Protein AF-A0A949M4R2-F1 (afdb_monomer_lite)

Secondary structure (DSSP, 8-state):
-------SSHHHHHHHHHHHHHHHHHHIIIIIHHHHHTT-TTHHHHHHHHHHHHHHHHHHHHHHHHHHHHHTT-HHHHHHHHHHHHHHHHHHHHHHHHHHHHHHHHTTPPPP--HHHHHHIIIIIHHHHHHHHHHHHHHHHH--S---

Foldseek 3Di:
DPPDDDDPDLVVVLQVLLQVLLVLVVCCVVCLVVVCVVVDLCNVVSVVSVCVLVLLVLQCVLVVVQVVVVVVVNNPPSVVSNVVSLVVLLVSLVVVLVSVVVVCVVVVHDDDDDVVVSSCCSPPVSVSSSVSSNSSVVCNVPCPDDDD

Radius of gyration: 17.47 Å; chains: 1; bounding box: 39×42×48 Å

Sequence (148 aa):
LAFTTTPTRLRAFYRQRSRWARGMVQGLNRHGAGMLARGKAFAYSVLVDYVLPWIDFALIVVMVPGVILAFTGRFYVIGWLTFAVLLLNFVILRFMAWKQDAVWDNAGLPRYRDPVGLFIYAVSFQALVAPASLIGYWQAITRRRDRW

pLDDT: mean 80.07, std 9.7, range [40.38, 89.25]

Structure (mmCIF, N/CA/C/O backbone):
data_AF-A0A949M4R2-F1
#
_entry.id   AF-A0A949M4R2-F1
#
loop_
_atom_site.group_PDB
_atom_site.id
_atom_site.type_symbol
_atom_site.label_atom_id
_atom_site.label_alt_id
_atom_site.label_comp_id
_atom_site.label_asym_id
_atom_site.label_entity_id
_atom_site.label_seq_id
_atom_site.pdbx_PDB_ins_code
_atom_site.Cartn_x
_atom_site.Cartn_y
_atom_site.Cartn_z
_atom_site.occupancy
_atom_site.B_iso_or_equiv
_atom_site.auth_seq_id
_atom_site.auth_comp_id
_atom_site.auth_asym_id
_atom_site.auth_atom_id
_atom_site.pdbx_PDB_model_num
ATOM 1 N N . LEU A 1 1 ? -6.932 -22.850 -21.690 1.00 40.38 1 LEU A N 1
ATOM 2 C CA . LEU A 1 1 ? -7.824 -22.003 -20.864 1.00 40.38 1 LEU A CA 1
ATOM 3 C C . LEU A 1 1 ? -7.498 -22.251 -19.396 1.00 40.38 1 LEU A C 1
ATOM 5 O O . LEU A 1 1 ? -7.804 -23.323 -18.893 1.00 40.38 1 LEU A O 1
ATOM 9 N N . ALA A 1 2 ? -6.811 -21.323 -18.728 1.00 48.81 2 ALA A N 1
ATOM 10 C CA . ALA A 1 2 ? -6.612 -21.412 -17.283 1.00 48.81 2 ALA A CA 1
ATOM 11 C C . ALA A 1 2 ? -7.881 -20.884 -16.596 1.00 48.81 2 ALA A C 1
ATOM 13 O O . ALA A 1 2 ? -8.025 -19.680 -16.399 1.00 48.81 2 ALA A O 1
ATOM 14 N N . PHE A 1 3 ? -8.832 -21.771 -16.296 1.00 54.47 3 PHE A N 1
ATOM 15 C CA . PHE A 1 3 ? -9.997 -21.421 -15.485 1.00 54.47 3 PHE A CA 1
ATOM 16 C C . PHE A 1 3 ? -9.524 -21.168 -14.052 1.00 54.47 3 PHE A C 1
ATOM 18 O O . PHE A 1 3 ? -9.178 -22.098 -13.326 1.00 54.47 3 PHE A O 1
ATOM 25 N N . THR A 1 4 ? -9.442 -19.900 -13.653 1.00 63.19 4 THR A N 1
ATOM 26 C CA . THR A 1 4 ? -9.065 -19.532 -12.290 1.00 63.19 4 THR A CA 1
ATOM 27 C C . THR A 1 4 ? -10.315 -19.484 -11.421 1.00 63.19 4 THR A C 1
ATOM 29 O O . THR A 1 4 ? -11.222 -18.682 -11.624 1.00 63.19 4 THR A O 1
ATOM 32 N N . THR A 1 5 ? -10.385 -20.371 -10.430 1.00 70.75 5 THR A N 1
ATOM 33 C CA . THR A 1 5 ? -11.444 -20.337 -9.419 1.00 70.75 5 THR A CA 1
ATOM 34 C C . THR A 1 5 ? -11.214 -19.137 -8.508 1.00 70.75 5 THR A C 1
ATOM 36 O O . THR A 1 5 ? -10.246 -19.113 -7.740 1.00 70.75 5 THR A O 1
ATOM 39 N N . THR A 1 6 ? -12.078 -18.129 -8.581 1.00 72.62 6 THR A N 1
ATOM 40 C CA . THR A 1 6 ? -12.046 -17.008 -7.641 1.00 72.62 6 THR A CA 1
ATOM 41 C C . THR A 1 6 ? -12.650 -17.434 -6.300 1.00 72.62 6 THR A C 1
ATOM 43 O O . THR A 1 6 ? -13.606 -18.214 -6.251 1.00 72.62 6 THR A O 1
ATOM 46 N N . PRO A 1 7 ? -12.085 -16.982 -5.168 1.00 76.69 7 PRO A N 1
ATOM 47 C CA . PRO A 1 7 ? -12.626 -17.319 -3.861 1.00 76.69 7 PRO A CA 1
ATOM 48 C C . PRO A 1 7 ? -14.024 -16.713 -3.693 1.00 76.69 7 PRO A C 1
ATOM 50 O O . PRO A 1 7 ? -14.180 -15.499 -3.647 1.00 76.69 7 PRO A O 1
ATOM 53 N N . THR A 1 8 ? -15.034 -17.563 -3.509 1.00 80.44 8 THR A N 1
ATOM 54 C CA . THR A 1 8 ? -16.425 -17.144 -3.247 1.00 80.44 8 THR A CA 1
ATOM 55 C C . THR A 1 8 ? -16.654 -16.675 -1.807 1.00 80.44 8 THR A C 1
ATOM 57 O O . THR A 1 8 ? -17.694 -16.113 -1.484 1.00 80.44 8 THR A O 1
ATOM 60 N N . ARG A 1 9 ? -15.681 -16.905 -0.914 1.00 86.81 9 ARG A N 1
ATOM 61 C CA . ARG A 1 9 ? -15.749 -16.555 0.512 1.00 86.81 9 ARG A CA 1
ATOM 62 C C . ARG A 1 9 ? -14.682 -15.528 0.874 1.00 86.81 9 ARG A C 1
ATOM 64 O O . ARG A 1 9 ? -13.500 -15.753 0.607 1.00 86.81 9 ARG A O 1
ATOM 71 N N . LEU A 1 10 ? -15.068 -14.496 1.627 1.00 82.44 10 LEU A N 1
ATOM 72 C CA . LEU A 1 10 ? -14.154 -13.465 2.142 1.00 82.44 10 LEU A CA 1
ATOM 73 C C . LEU A 1 10 ? -12.954 -14.067 2.885 1.00 82.44 10 LEU A C 1
ATOM 75 O O . LEU A 1 10 ? -11.809 -13.727 2.611 1.00 82.44 10 LEU A O 1
ATOM 79 N N . ARG A 1 11 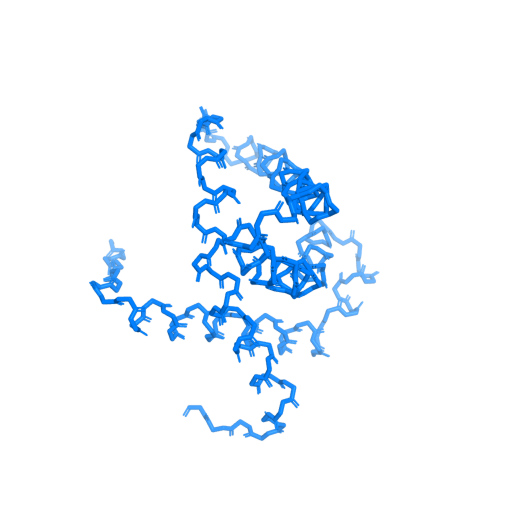? -13.170 -15.067 3.747 1.00 84.25 11 ARG A N 1
ATOM 80 C CA . ARG A 1 11 ? -12.066 -15.743 4.453 1.00 84.25 11 ARG A CA 1
ATOM 81 C C . ARG A 1 11 ? -11.050 -16.391 3.502 1.00 84.25 11 ARG A C 1
ATOM 83 O O . ARG A 1 11 ? -9.859 -16.428 3.804 1.00 84.25 11 ARG A O 1
ATOM 90 N N . ALA A 1 12 ? -11.502 -16.933 2.371 1.00 84.94 12 ALA A N 1
ATOM 91 C CA . ALA A 1 12 ? -10.609 -17.511 1.371 1.00 84.94 12 ALA A CA 1
ATOM 92 C C . ALA A 1 12 ? -9.816 -16.418 0.639 1.00 84.94 12 ALA A C 1
ATOM 94 O O . ALA A 1 12 ? -8.602 -16.565 0.498 1.00 84.94 12 ALA A O 1
ATOM 95 N N . PHE A 1 13 ? -10.465 -15.302 0.298 1.00 86.44 13 PHE A N 1
ATOM 96 C CA . PHE A 1 13 ? -9.814 -14.116 -0.262 1.00 86.44 13 PHE A CA 1
ATOM 97 C C . PHE A 1 13 ? -8.716 -13.561 0.661 1.00 86.44 13 PHE A C 1
ATOM 99 O O . PHE A 1 13 ? -7.575 -13.396 0.228 1.00 86.44 13 PHE A O 1
ATOM 106 N N . TYR A 1 14 ? -9.012 -13.374 1.952 1.00 86.44 14 TYR A N 1
ATOM 107 C CA . TYR A 1 14 ? -8.037 -12.880 2.936 1.00 86.44 14 TYR A CA 1
ATOM 108 C C . TYR A 1 14 ? -6.821 -13.804 3.053 1.00 86.44 14 TYR A C 1
ATOM 110 O O . TYR A 1 14 ? -5.684 -13.338 3.073 1.00 86.44 14 TYR A O 1
ATOM 118 N N . ARG A 1 15 ? -7.032 -15.128 3.075 1.00 85.81 15 ARG A N 1
ATOM 119 C CA . ARG A 1 15 ? -5.923 -16.098 3.099 1.00 85.81 15 ARG A CA 1
ATOM 120 C C . ARG A 1 15 ? -5.072 -16.027 1.838 1.00 85.81 15 ARG A C 1
ATOM 122 O O . ARG A 1 15 ? -3.852 -16.102 1.940 1.00 85.81 15 ARG A O 1
ATOM 129 N N . GLN A 1 16 ? -5.695 -15.900 0.670 1.00 86.38 16 GLN A N 1
ATOM 130 C CA . GLN A 1 16 ? -4.974 -15.785 -0.595 1.00 86.38 16 GLN A CA 1
ATOM 131 C C . GLN A 1 16 ? -4.109 -14.520 -0.620 1.00 86.38 16 GLN A C 1
ATOM 133 O O . GLN A 1 16 ? -2.907 -14.609 -0.861 1.00 86.38 16 GLN A O 1
ATOM 138 N N . ARG A 1 17 ? -4.693 -13.363 -0.296 1.00 88.56 17 ARG A N 1
ATOM 139 C CA . ARG A 1 17 ? -3.982 -12.077 -0.284 1.00 88.56 17 ARG A CA 1
ATOM 140 C C . ARG A 1 17 ? -2.873 -12.027 0.763 1.00 88.56 17 ARG A C 1
ATOM 142 O O . ARG A 1 17 ? -1.770 -11.597 0.452 1.00 88.56 17 ARG A O 1
ATOM 149 N N . SER A 1 18 ? -3.115 -12.581 1.948 1.00 86.88 18 SER A N 1
ATOM 150 C CA . SER A 1 18 ? -2.092 -12.715 2.989 1.00 86.88 18 SER A CA 1
ATOM 151 C C . SER A 1 18 ? -0.899 -13.572 2.537 1.00 86.88 18 SER A C 1
ATOM 153 O O . SER A 1 18 ? 0.248 -13.218 2.809 1.00 86.88 18 SER A O 1
ATOM 155 N N . ARG A 1 19 ? -1.128 -14.667 1.792 1.00 87.25 19 ARG A N 1
ATOM 156 C CA . ARG A 1 19 ? -0.034 -15.474 1.214 1.00 87.25 19 ARG A CA 1
ATOM 157 C C . ARG A 1 19 ? 0.763 -14.695 0.171 1.00 87.25 19 ARG A C 1
ATOM 159 O O . ARG A 1 19 ? 1.984 -14.806 0.160 1.00 87.25 19 ARG A O 1
ATOM 166 N N . TRP A 1 20 ? 0.093 -13.913 -0.675 1.00 87.75 20 TRP A N 1
ATOM 167 C CA . TRP A 1 20 ? 0.757 -13.087 -1.690 1.00 87.75 20 TRP A CA 1
ATOM 168 C C . TRP A 1 20 ? 1.633 -12.012 -1.044 1.00 87.75 20 TRP A C 1
ATOM 170 O O . TRP A 1 20 ? 2.812 -11.917 -1.369 1.00 87.75 20 TRP A O 1
ATOM 180 N N . ALA A 1 21 ? 1.093 -11.291 -0.060 1.00 87.06 21 ALA A N 1
ATOM 181 C CA . ALA A 1 21 ? 1.831 -10.301 0.720 1.00 87.06 21 ALA A CA 1
ATOM 182 C C . ALA A 1 21 ? 3.053 -10.914 1.425 1.00 87.06 21 ALA A C 1
ATOM 184 O O . ALA A 1 21 ? 4.145 -10.346 1.411 1.00 87.06 21 ALA A O 1
ATOM 185 N N . ARG A 1 22 ? 2.902 -12.121 1.986 1.00 85.81 22 ARG A N 1
ATOM 186 C CA . ARG A 1 22 ? 4.020 -12.854 2.590 1.00 85.81 22 ARG A CA 1
ATOM 187 C C . ARG A 1 22 ? 5.093 -13.217 1.558 1.00 85.81 22 ARG A C 1
ATOM 189 O O . ARG A 1 22 ? 6.273 -13.004 1.818 1.00 85.81 22 ARG A O 1
ATOM 196 N N . GLY A 1 23 ? 4.688 -13.751 0.404 1.00 86.25 23 GLY A N 1
ATOM 197 C CA . GLY A 1 23 ? 5.598 -14.122 -0.683 1.00 86.25 23 GLY A CA 1
ATOM 198 C C . GLY A 1 23 ? 6.370 -12.924 -1.236 1.00 86.25 23 GLY A C 1
ATOM 199 O O . GLY A 1 23 ? 7.577 -13.024 -1.439 1.00 86.25 23 GLY A O 1
ATOM 200 N N . MET A 1 24 ? 5.701 -11.777 -1.379 1.00 89.25 24 MET A N 1
ATOM 201 C CA . MET A 1 24 ? 6.320 -10.506 -1.760 1.00 89.25 24 MET A CA 1
ATOM 202 C C . MET A 1 24 ? 7.425 -10.112 -0.772 1.00 89.25 24 MET A C 1
ATOM 204 O O . MET A 1 24 ? 8.571 -9.946 -1.179 1.00 89.25 24 MET A O 1
ATOM 208 N N . VAL A 1 25 ? 7.132 -10.063 0.534 1.00 86.06 25 VAL A N 1
ATOM 209 C CA . VAL A 1 25 ? 8.130 -9.703 1.562 1.00 86.06 25 VAL A CA 1
ATOM 210 C C . VAL A 1 25 ? 9.297 -10.692 1.607 1.00 86.06 25 VAL A C 1
ATOM 212 O O . VAL A 1 25 ? 10.450 -10.275 1.705 1.00 86.06 25 VAL A O 1
ATOM 215 N N . GLN A 1 26 ? 9.038 -11.999 1.497 1.00 85.38 26 GLN A N 1
ATOM 216 C CA . GLN A 1 26 ? 10.106 -13.003 1.434 1.00 85.38 26 GLN A CA 1
ATOM 217 C C . GLN A 1 26 ? 10.981 -12.832 0.180 1.00 85.38 26 GLN A C 1
ATOM 219 O O . GLN A 1 26 ? 12.207 -12.946 0.265 1.00 85.38 26 GLN A O 1
ATOM 224 N N . GLY A 1 27 ? 10.368 -12.533 -0.968 1.00 84.75 27 GLY A N 1
ATOM 225 C CA . GLY A 1 27 ? 11.061 -12.243 -2.223 1.00 84.75 27 GLY A CA 1
ATOM 226 C C . GLY A 1 27 ? 11.947 -11.003 -2.121 1.00 84.75 27 GLY A C 1
ATOM 227 O O . GLY A 1 27 ? 13.132 -11.074 -2.454 1.00 84.75 27 GLY A O 1
ATOM 228 N N . LEU A 1 28 ? 11.408 -9.908 -1.575 1.00 85.44 28 LEU A N 1
ATOM 229 C CA . LEU A 1 28 ? 12.145 -8.668 -1.321 1.00 85.44 28 LEU A CA 1
ATOM 230 C C . LEU A 1 28 ? 13.311 -8.879 -0.353 1.00 85.44 28 LEU A C 1
ATOM 232 O O . LEU A 1 28 ? 14.411 -8.399 -0.609 1.00 85.44 28 LEU A O 1
ATOM 236 N N . ASN A 1 29 ? 13.110 -9.635 0.726 1.00 82.88 29 ASN A N 1
ATOM 237 C CA . ASN A 1 29 ? 14.168 -9.882 1.703 1.00 82.88 29 ASN A CA 1
ATOM 238 C C . ASN A 1 29 ? 15.320 -10.720 1.116 1.00 82.88 29 ASN A C 1
ATOM 240 O O . ASN A 1 29 ? 16.479 -10.503 1.452 1.00 82.88 29 ASN A O 1
ATOM 244 N N . ARG A 1 30 ? 15.018 -11.670 0.218 1.00 82.44 30 ARG A N 1
ATOM 245 C CA . ARG A 1 30 ? 16.042 -12.524 -0.411 1.00 82.44 30 ARG A CA 1
ATOM 246 C C . ARG A 1 30 ? 16.729 -11.869 -1.617 1.00 82.44 30 ARG A C 1
ATOM 248 O O . ARG A 1 30 ? 17.915 -12.096 -1.819 1.00 82.44 30 ARG A O 1
ATOM 255 N N . HIS A 1 31 ? 16.002 -11.099 -2.432 1.00 80.44 31 HIS A N 1
ATOM 256 C CA . HIS A 1 31 ? 16.490 -10.634 -3.742 1.00 80.44 31 HIS A CA 1
ATOM 257 C C . HIS A 1 31 ? 16.275 -9.137 -4.013 1.00 80.44 31 HIS A C 1
ATOM 259 O O . HIS A 1 31 ? 16.802 -8.626 -5.003 1.00 80.44 31 HIS A O 1
ATOM 265 N N . GLY A 1 32 ? 15.529 -8.418 -3.172 1.00 75.25 32 GLY A N 1
ATOM 266 C CA . GLY A 1 32 ? 15.070 -7.054 -3.456 1.00 75.25 32 GLY A CA 1
ATOM 267 C C . GLY A 1 32 ? 16.206 -6.046 -3.638 1.00 75.25 32 GLY A C 1
ATOM 268 O O . GLY A 1 32 ? 16.226 -5.331 -4.639 1.00 75.25 32 GLY A O 1
ATOM 269 N N . ALA A 1 33 ? 17.214 -6.059 -2.758 1.00 72.56 33 ALA A N 1
ATOM 270 C CA . ALA A 1 33 ? 18.378 -5.172 -2.875 1.00 72.56 33 ALA A CA 1
ATOM 271 C C . ALA A 1 33 ? 19.178 -5.419 -4.171 1.00 72.56 33 ALA A C 1
ATOM 273 O O . ALA A 1 33 ? 19.567 -4.479 -4.862 1.00 72.56 33 ALA A O 1
ATOM 274 N N . GLY A 1 34 ? 19.357 -6.689 -4.553 1.00 72.12 34 GLY A N 1
ATOM 275 C CA . GLY A 1 34 ? 20.048 -7.061 -5.790 1.00 72.12 34 GLY A CA 1
ATOM 276 C C . GLY A 1 34 ? 19.251 -6.739 -7.059 1.00 72.12 34 GLY A C 1
ATOM 277 O O . GLY A 1 34 ? 19.842 -6.460 -8.101 1.00 72.12 34 GLY A O 1
ATOM 278 N N . MET A 1 35 ? 17.917 -6.754 -6.996 1.00 74.69 35 MET A N 1
ATOM 279 C CA . MET A 1 35 ? 17.062 -6.362 -8.121 1.00 74.69 35 MET A CA 1
ATOM 280 C C . MET A 1 35 ? 17.035 -4.843 -8.325 1.00 74.69 35 MET A C 1
ATOM 282 O O . MET A 1 35 ? 17.100 -4.401 -9.472 1.00 74.69 35 MET A O 1
ATOM 286 N N . LEU A 1 36 ? 17.011 -4.058 -7.241 1.00 71.31 36 LEU A N 1
ATOM 287 C CA . LEU A 1 36 ? 17.114 -2.594 -7.299 1.00 71.31 36 LEU A CA 1
ATOM 288 C C . LEU A 1 36 ? 18.475 -2.145 -7.844 1.00 71.31 36 LEU A C 1
ATOM 290 O O . LEU A 1 36 ? 18.526 -1.331 -8.763 1.00 71.31 36 LEU A O 1
ATOM 294 N N . ALA A 1 37 ? 19.568 -2.734 -7.350 1.00 70.81 37 ALA A N 1
ATOM 295 C CA . ALA A 1 37 ? 20.927 -2.383 -7.768 1.00 70.81 37 ALA A CA 1
ATOM 296 C C . ALA A 1 37 ? 21.207 -2.661 -9.258 1.00 70.81 37 ALA A C 1
ATOM 298 O O . ALA A 1 37 ? 22.062 -2.020 -9.859 1.00 70.81 37 ALA A O 1
ATOM 299 N N . ARG A 1 38 ? 20.479 -3.599 -9.879 1.00 69.31 38 ARG A N 1
ATOM 300 C CA . ARG A 1 38 ? 20.632 -3.931 -11.307 1.00 69.31 38 ARG A CA 1
ATOM 301 C C . ARG A 1 38 ? 19.952 -2.935 -12.253 1.00 69.31 38 ARG A C 1
ATOM 303 O O . ARG A 1 38 ? 20.114 -3.091 -13.459 1.00 69.31 38 ARG A O 1
ATOM 310 N N . GLY A 1 39 ? 19.174 -1.970 -11.748 1.00 60.56 39 GLY A N 1
ATOM 311 C CA . GLY A 1 39 ? 18.641 -0.848 -12.538 1.00 60.56 39 GLY A CA 1
ATOM 312 C C . GLY A 1 39 ? 17.770 -1.227 -13.746 1.00 60.56 39 GLY A C 1
ATOM 313 O O . GLY A 1 39 ? 17.603 -0.426 -14.660 1.00 60.56 39 GLY A O 1
ATOM 314 N N . LYS A 1 40 ? 17.233 -2.453 -13.798 1.00 68.56 40 LYS A N 1
ATOM 315 C CA . LYS A 1 40 ? 16.439 -2.937 -14.940 1.00 68.56 40 LYS A CA 1
ATOM 316 C C . LYS A 1 40 ? 15.043 -2.312 -14.955 1.00 68.56 40 LYS A C 1
ATOM 318 O O . LYS A 1 40 ? 14.567 -1.809 -13.942 1.00 68.56 40 LYS A O 1
ATOM 323 N N . ALA A 1 41 ? 14.336 -2.458 -16.077 1.00 61.75 41 ALA A N 1
ATOM 324 C CA . ALA A 1 41 ? 12.955 -2.000 -16.255 1.00 61.75 41 ALA A CA 1
ATOM 325 C C . ALA A 1 41 ? 11.978 -2.453 -15.148 1.00 61.75 41 ALA A C 1
ATOM 327 O O . ALA A 1 41 ? 10.963 -1.806 -14.966 1.00 61.75 41 ALA A O 1
ATOM 328 N N . PHE A 1 42 ? 12.281 -3.501 -14.372 1.00 68.75 42 PHE A N 1
ATOM 329 C CA . PHE A 1 42 ? 11.466 -3.979 -13.243 1.00 68.75 42 PHE A CA 1
ATOM 330 C C . PHE A 1 42 ? 11.765 -3.303 -11.892 1.00 68.75 42 PHE A C 1
ATOM 332 O O . PHE A 1 42 ? 11.085 -3.579 -10.905 1.00 68.75 42 PHE A O 1
ATOM 339 N N . ALA A 1 43 ? 12.761 -2.415 -11.814 1.00 78.00 43 ALA A N 1
ATOM 340 C CA . ALA A 1 43 ? 13.158 -1.765 -10.564 1.00 78.00 43 ALA A CA 1
ATOM 341 C C . ALA A 1 43 ? 12.027 -0.923 -9.947 1.00 78.00 43 ALA A C 1
ATOM 343 O O . ALA A 1 43 ? 11.917 -0.858 -8.725 1.00 78.00 43 ALA A O 1
ATOM 344 N N . TYR A 1 44 ? 11.143 -0.338 -10.768 1.00 81.69 44 TYR A N 1
ATOM 345 C CA . TYR A 1 44 ? 9.981 0.401 -10.261 1.00 81.69 44 TYR A CA 1
ATOM 346 C C . TYR A 1 44 ? 8.982 -0.514 -9.536 1.00 81.69 44 TYR A C 1
ATOM 348 O O . TYR A 1 44 ? 8.402 -0.096 -8.540 1.00 81.69 44 TYR A O 1
ATOM 356 N N . SER A 1 45 ? 8.790 -1.752 -10.006 1.00 80.75 45 SER A N 1
ATOM 357 C CA . SER A 1 45 ? 7.894 -2.720 -9.364 1.00 80.75 45 SER A CA 1
ATOM 358 C C . SER A 1 45 ? 8.438 -3.111 -7.997 1.00 80.75 45 SER A C 1
ATOM 360 O O . SER A 1 45 ? 7.713 -3.054 -7.014 1.00 80.75 45 SER A O 1
ATOM 362 N N . VAL A 1 46 ? 9.745 -3.377 -7.920 1.00 83.94 46 VAL A N 1
ATOM 363 C CA . VAL A 1 46 ? 10.425 -3.683 -6.655 1.00 83.94 46 VAL A CA 1
ATOM 364 C C . VAL A 1 46 ? 10.354 -2.498 -5.689 1.00 83.94 46 VAL A C 1
ATOM 366 O O . VAL A 1 46 ? 10.094 -2.690 -4.506 1.00 83.94 46 VAL A O 1
ATOM 369 N N . LEU A 1 47 ? 10.545 -1.268 -6.179 1.00 84.12 47 LEU A N 1
ATOM 370 C CA . LEU A 1 47 ? 10.416 -0.064 -5.355 1.00 84.12 47 LEU A CA 1
ATOM 371 C C . LEU A 1 47 ? 9.000 0.081 -4.788 1.00 84.12 47 LEU A C 1
ATOM 373 O O . LEU A 1 47 ? 8.846 0.351 -3.599 1.00 84.12 47 LEU A O 1
ATOM 377 N N . VAL A 1 48 ? 7.970 -0.123 -5.610 1.00 86.06 48 VAL A N 1
ATOM 378 C CA . VAL A 1 48 ? 6.586 -0.074 -5.128 1.00 86.06 48 VAL A CA 1
ATOM 379 C C . VAL A 1 48 ? 6.313 -1.196 -4.132 1.00 86.06 48 VAL A C 1
ATOM 381 O O . VAL A 1 48 ? 5.723 -0.921 -3.092 1.00 86.06 48 VAL A O 1
ATOM 384 N N . ASP A 1 49 ? 6.827 -2.405 -4.352 1.00 88.12 49 ASP A N 1
ATOM 385 C CA . ASP A 1 49 ? 6.697 -3.511 -3.398 1.00 88.12 49 ASP A CA 1
ATOM 386 C C . ASP A 1 49 ? 7.358 -3.200 -2.038 1.00 88.12 49 ASP A C 1
ATOM 388 O O . ASP A 1 49 ? 6.868 -3.648 -1.002 1.00 88.12 49 ASP A O 1
ATOM 3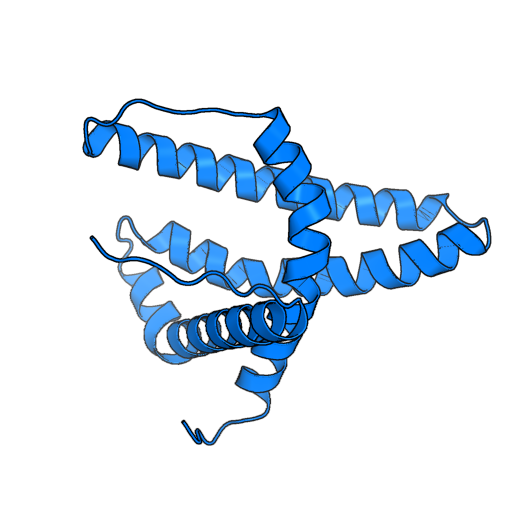92 N N . TYR A 1 50 ? 8.423 -2.389 -1.998 1.00 86.12 50 TYR A N 1
ATOM 393 C CA . TYR A 1 50 ? 8.992 -1.882 -0.739 1.00 86.12 50 TYR A CA 1
ATOM 394 C C . TYR A 1 50 ? 8.124 -0.818 -0.061 1.00 86.12 50 TYR A C 1
ATOM 396 O O . TYR A 1 50 ? 8.115 -0.728 1.167 1.00 86.12 50 TYR A O 1
ATOM 404 N N . VAL A 1 51 ? 7.414 -0.001 -0.839 1.00 86.69 51 VAL A N 1
ATOM 405 C CA . VAL A 1 51 ? 6.579 1.100 -0.337 1.00 86.69 51 VAL A CA 1
ATOM 406 C C . VAL A 1 51 ? 5.200 0.605 0.123 1.00 86.69 51 VAL A C 1
ATOM 408 O O . VAL A 1 51 ? 4.653 1.131 1.094 1.00 86.69 51 VAL A O 1
ATOM 411 N N . LEU A 1 52 ? 4.655 -0.436 -0.514 1.00 86.88 52 LEU A N 1
ATOM 412 C CA . LEU A 1 52 ? 3.325 -0.987 -0.228 1.00 86.88 52 LEU A CA 1
ATOM 413 C C . LEU A 1 52 ? 3.096 -1.348 1.255 1.00 86.88 52 LEU A C 1
ATOM 415 O O . LEU A 1 52 ? 2.071 -0.928 1.793 1.00 86.88 52 LEU A O 1
ATOM 419 N N . PRO A 1 53 ? 4.019 -2.029 1.970 1.00 88.38 53 PRO A N 1
ATOM 420 C CA . PRO A 1 53 ? 3.836 -2.333 3.388 1.00 88.38 53 PRO A CA 1
ATOM 421 C C . PRO A 1 53 ? 3.648 -1.101 4.275 1.00 88.38 53 PRO A C 1
ATOM 423 O O . PRO A 1 53 ? 2.852 -1.136 5.213 1.00 88.38 53 PRO A O 1
ATOM 426 N N . TRP A 1 54 ? 4.350 -0.008 3.969 1.00 87.44 54 TRP A N 1
ATOM 427 C CA . TRP A 1 54 ? 4.247 1.241 4.723 1.00 87.44 54 TRP A CA 1
ATOM 428 C C . TRP A 1 54 ? 2.906 1.929 4.492 1.00 87.44 54 TRP A C 1
ATOM 430 O O . TRP A 1 54 ? 2.312 2.444 5.437 1.00 87.44 54 TRP A O 1
ATOM 440 N N . ILE A 1 55 ? 2.402 1.890 3.258 1.00 86.19 55 ILE A N 1
ATOM 441 C CA . ILE A 1 55 ? 1.093 2.451 2.910 1.00 86.19 55 ILE A CA 1
ATOM 442 C C . ILE A 1 55 ? -0.025 1.641 3.540 1.00 86.19 55 ILE A C 1
ATOM 444 O O . ILE A 1 55 ? -0.909 2.228 4.152 1.00 86.19 55 ILE A O 1
ATOM 448 N N . ASP A 1 56 ? 0.020 0.314 3.431 1.00 88.38 56 ASP A N 1
ATOM 449 C CA . ASP A 1 56 ? -0.986 -0.563 4.034 1.00 88.38 56 ASP A CA 1
ATOM 450 C C . ASP A 1 56 ? -1.026 -0.376 5.559 1.00 88.38 56 ASP A C 1
ATOM 452 O O . ASP A 1 56 ? -2.102 -0.311 6.156 1.00 88.38 56 ASP A O 1
ATOM 456 N N . PHE A 1 57 ? 0.141 -0.235 6.196 1.00 88.38 57 PHE A N 1
ATOM 457 C CA . PHE A 1 57 ? 0.234 0.053 7.625 1.00 88.38 57 PHE A CA 1
ATOM 458 C C . PHE A 1 57 ? -0.338 1.432 7.976 1.00 88.38 57 PHE A C 1
ATOM 460 O O . PHE A 1 57 ? -1.173 1.529 8.876 1.00 88.38 57 PHE A O 1
ATOM 467 N N . ALA A 1 58 ? 0.058 2.483 7.250 1.00 86.38 58 ALA A N 1
ATOM 468 C CA . ALA A 1 58 ? -0.458 3.835 7.450 1.00 86.38 58 ALA A CA 1
ATOM 469 C C . ALA A 1 58 ? -1.975 3.894 7.238 1.00 86.38 58 ALA A C 1
ATOM 471 O O . ALA A 1 58 ? -2.681 4.505 8.037 1.00 86.38 58 ALA A O 1
ATOM 472 N N . LEU A 1 59 ? -2.490 3.199 6.220 1.00 84.50 59 LEU A N 1
ATOM 473 C CA . LEU A 1 59 ? -3.919 3.084 5.964 1.00 84.50 59 LEU A CA 1
ATOM 474 C C . LEU A 1 59 ? -4.621 2.470 7.173 1.00 84.50 59 LEU A C 1
ATOM 476 O O . LEU A 1 59 ? -5.562 3.064 7.668 1.00 84.50 59 LEU A O 1
ATOM 480 N N . ILE A 1 60 ? -4.161 1.340 7.712 1.00 85.56 60 ILE A N 1
ATOM 481 C CA . ILE A 1 60 ? -4.816 0.717 8.875 1.00 85.56 60 ILE A CA 1
ATOM 482 C C . ILE A 1 60 ? -4.730 1.601 10.126 1.00 85.56 60 ILE A C 1
ATOM 484 O O . ILE A 1 60 ? -5.737 1.789 10.810 1.00 85.56 60 ILE A O 1
ATOM 488 N N . VAL A 1 61 ? -3.558 2.170 10.413 1.00 85.25 61 VAL A N 1
ATOM 489 C CA . VAL A 1 61 ? -3.324 2.984 11.618 1.00 85.25 61 VAL A CA 1
ATOM 490 C C . VAL A 1 61 ? -4.056 4.321 11.569 1.00 85.25 61 VAL A C 1
ATOM 492 O O . VAL A 1 61 ? -4.425 4.833 12.616 1.00 85.25 61 VAL A O 1
ATOM 495 N N . VAL A 1 62 ? -4.298 4.890 10.389 1.00 83.31 62 VAL A N 1
ATOM 496 C CA . VAL A 1 62 ? -5.047 6.149 10.248 1.00 83.31 62 VAL A CA 1
ATOM 497 C C . VAL A 1 62 ? -6.543 5.882 10.083 1.00 83.31 62 VAL A C 1
ATOM 499 O O . VAL A 1 62 ? -7.360 6.519 10.746 1.00 83.31 62 VAL A O 1
ATOM 502 N N . MET A 1 63 ? -6.917 4.911 9.248 1.00 79.50 63 MET A N 1
ATOM 503 C CA . MET A 1 63 ? -8.312 4.611 8.913 1.00 79.50 63 MET A CA 1
ATOM 504 C C . MET A 1 63 ? -9.074 4.024 10.103 1.00 79.50 63 MET A C 1
ATOM 506 O O . MET A 1 63 ? -10.199 4.442 10.353 1.00 79.50 63 MET A O 1
ATOM 510 N N . VAL A 1 64 ? -8.495 3.081 10.863 1.00 81.81 64 VAL A N 1
ATOM 511 C CA . VAL A 1 64 ? -9.217 2.429 11.974 1.00 81.81 64 VAL A CA 1
ATOM 512 C C . VAL A 1 64 ? -9.545 3.426 13.095 1.00 81.81 64 VAL A C 1
ATOM 514 O O . VAL A 1 64 ? -10.724 3.552 13.435 1.00 81.81 64 VAL A O 1
ATOM 517 N N . PRO A 1 65 ? -8.584 4.204 13.633 1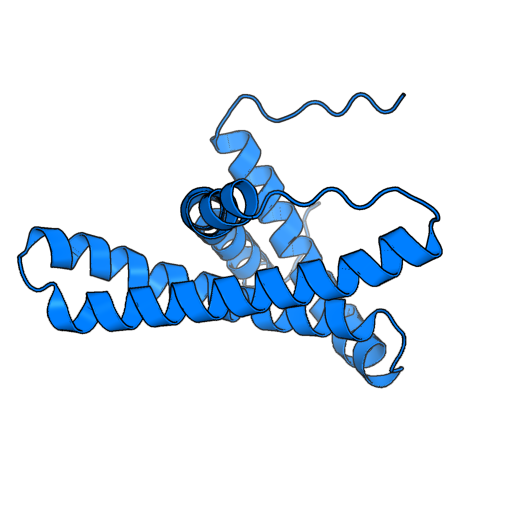.00 80.38 65 PRO A N 1
ATOM 518 C CA . PRO A 1 65 ? -8.895 5.274 14.577 1.00 80.38 65 PRO A CA 1
ATOM 519 C C . PRO A 1 65 ? -9.749 6.370 13.948 1.00 80.38 65 PRO A C 1
ATOM 521 O O . PRO A 1 65 ? -10.602 6.921 14.629 1.00 80.38 65 PRO A O 1
ATOM 524 N N . GLY A 1 66 ? -9.576 6.665 12.658 1.00 78.00 66 GLY A N 1
ATOM 525 C CA . GLY A 1 66 ? -10.391 7.648 11.948 1.00 78.00 66 GLY A CA 1
ATOM 526 C C . GLY A 1 66 ? -11.865 7.315 11.911 1.00 78.00 66 GLY A C 1
ATOM 527 O O . GLY A 1 66 ? -12.689 8.175 12.209 1.00 78.00 66 GLY A O 1
ATOM 528 N N . VAL A 1 67 ? -12.197 6.058 11.639 1.00 77.00 67 VAL A N 1
ATOM 529 C CA . VAL A 1 67 ? -13.577 5.576 11.700 1.00 77.00 67 VAL A CA 1
ATOM 530 C C . VAL A 1 67 ? -14.108 5.664 13.134 1.00 77.00 67 VAL A C 1
ATOM 532 O O . VAL A 1 67 ? -15.203 6.177 13.343 1.00 77.00 67 VAL A O 1
ATOM 535 N N . ILE A 1 68 ? -13.323 5.257 14.138 1.00 81.12 68 ILE A N 1
ATOM 536 C CA . ILE A 1 68 ? -13.722 5.342 15.557 1.00 81.12 68 ILE A CA 1
ATOM 537 C C . ILE A 1 68 ? -13.961 6.800 15.987 1.00 81.12 68 ILE A C 1
ATOM 539 O O . ILE A 1 68 ? -14.951 7.105 16.652 1.00 81.12 68 ILE A O 1
ATOM 543 N N . LEU A 1 69 ? -13.086 7.727 15.592 1.00 77.25 69 LEU A N 1
ATOM 544 C CA . L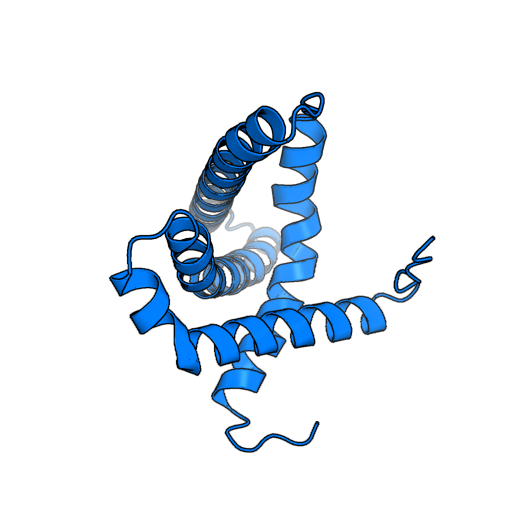EU A 1 69 ? -13.222 9.141 15.933 1.00 77.25 69 LEU A CA 1
ATOM 545 C C . LEU A 1 69 ? -14.308 9.860 15.126 1.00 77.25 69 LEU A C 1
ATOM 547 O O . LEU A 1 69 ? -14.916 10.799 15.643 1.00 77.25 69 LEU A O 1
ATOM 551 N N . ALA A 1 70 ? -14.616 9.396 13.914 1.00 78.50 70 ALA A N 1
ATOM 552 C CA . ALA A 1 70 ? -15.767 9.875 13.157 1.00 78.50 70 ALA A CA 1
ATOM 553 C C . ALA A 1 70 ? -17.075 9.631 13.924 1.00 78.50 70 ALA A C 1
ATOM 555 O O . ALA A 1 70 ? -17.909 10.530 14.000 1.00 78.50 70 ALA A O 1
ATOM 556 N N . PHE A 1 71 ? -17.209 8.477 14.588 1.00 79.19 71 PHE A N 1
ATOM 557 C CA . PHE A 1 71 ? -18.360 8.192 15.454 1.00 79.19 71 PHE A CA 1
ATOM 558 C C . PHE A 1 71 ? -18.408 9.047 16.732 1.00 79.19 71 PHE A C 1
ATOM 560 O O . PHE A 1 71 ? -19.477 9.201 17.313 1.00 79.19 71 PHE A O 1
ATOM 567 N N . THR A 1 72 ? -17.289 9.642 17.163 1.00 80.25 72 THR A N 1
ATOM 568 C CA . THR A 1 72 ? -17.228 10.532 18.345 1.00 80.25 72 THR A CA 1
ATOM 569 C C . THR A 1 72 ? -17.258 12.026 17.991 1.00 80.25 72 THR A C 1
ATOM 571 O O . THR A 1 72 ? -17.086 12.872 18.867 1.00 80.25 72 THR A O 1
ATOM 574 N N . GLY A 1 73 ? -17.484 12.375 16.717 1.00 77.81 73 GLY A N 1
ATOM 575 C CA . GLY A 1 73 ? -17.675 13.759 16.261 1.00 77.81 73 GLY A CA 1
ATOM 576 C C . GLY A 1 73 ? -16.392 14.585 16.089 1.00 77.81 73 GLY A C 1
ATOM 577 O O . GLY A 1 73 ? -16.464 15.775 15.788 1.00 77.81 73 GLY A O 1
ATOM 578 N N . ARG A 1 74 ? -15.201 13.989 16.238 1.00 75.25 74 ARG A N 1
ATOM 579 C CA . ARG A 1 74 ? -13.901 14.679 16.099 1.00 75.25 74 ARG A CA 1
ATOM 580 C C . ARG A 1 74 ? -13.274 14.408 14.730 1.00 75.25 74 ARG A C 1
ATOM 582 O O . ARG A 1 74 ? -12.245 13.746 14.617 1.00 75.25 74 ARG A O 1
ATOM 589 N N . PHE A 1 75 ? -13.910 14.923 13.680 1.00 72.56 75 PHE A N 1
ATOM 590 C CA . PHE A 1 75 ? -13.578 14.572 12.293 1.00 72.56 75 PHE A CA 1
ATOM 591 C C . PHE A 1 75 ? -12.340 15.295 11.729 1.00 72.56 75 PHE A C 1
ATOM 593 O O . PHE A 1 75 ? -11.659 14.770 10.854 1.00 72.56 75 PHE A O 1
ATOM 600 N N . TYR A 1 76 ? -12.021 16.490 12.231 1.00 74.19 76 TYR A N 1
ATOM 601 C CA . TYR A 1 76 ? -11.100 17.409 11.553 1.00 74.19 76 TYR A CA 1
ATOM 602 C C . TYR A 1 76 ? -9.668 16.881 11.404 1.00 74.19 76 TYR A C 1
ATOM 604 O O . TYR A 1 76 ? -9.122 16.898 10.307 1.00 74.19 76 TYR A O 1
ATOM 612 N N . VAL A 1 77 ? -9.052 16.381 12.478 1.00 70.56 77 VAL A N 1
ATOM 613 C CA . VAL A 1 77 ? -7.635 15.969 12.443 1.00 70.56 77 VAL A CA 1
ATOM 614 C C . VAL A 1 77 ? -7.445 14.702 11.610 1.00 70.56 77 VAL A C 1
ATOM 616 O O . VAL A 1 77 ? -6.499 14.591 10.833 1.00 70.56 77 VAL A O 1
ATOM 619 N N . ILE A 1 78 ? -8.363 13.745 11.738 1.00 75.38 78 ILE A N 1
ATOM 620 C CA . ILE A 1 78 ? -8.199 12.443 11.090 1.00 75.38 78 ILE A CA 1
ATOM 621 C C . ILE A 1 78 ? -8.749 12.442 9.665 1.00 75.38 78 ILE A C 1
ATOM 623 O O . ILE A 1 78 ? -8.246 11.696 8.825 1.00 75.38 78 ILE A O 1
ATOM 627 N N . GLY A 1 79 ? -9.695 13.329 9.351 1.00 79.75 79 GLY A N 1
ATOM 628 C CA . GLY A 1 79 ? -10.128 13.577 7.980 1.00 79.75 79 GLY A CA 1
ATOM 629 C C . GLY A 1 79 ? -8.952 13.970 7.086 1.00 79.75 79 GLY A C 1
ATOM 630 O O . GLY A 1 79 ? -8.752 13.352 6.042 1.00 79.75 79 GLY A O 1
ATOM 631 N N . TRP A 1 80 ? -8.105 14.904 7.535 1.00 82.94 80 TRP A N 1
ATOM 632 C CA . TRP A 1 80 ? -6.921 15.327 6.778 1.00 82.94 80 TRP A CA 1
ATOM 633 C C . TRP A 1 80 ? -5.882 14.218 6.611 1.00 82.94 80 TRP A C 1
ATOM 635 O O . TRP A 1 80 ? -5.356 14.035 5.514 1.00 82.94 80 TRP A O 1
ATOM 645 N N . LEU A 1 81 ? -5.617 13.442 7.663 1.00 82.69 81 LEU A N 1
ATOM 646 C CA . LEU A 1 81 ? -4.680 12.318 7.585 1.00 82.69 81 LEU A CA 1
ATOM 647 C C . LEU A 1 81 ? -5.194 11.212 6.654 1.00 82.69 81 LEU A C 1
ATOM 649 O O . LEU A 1 81 ? -4.444 10.710 5.820 1.00 82.69 81 LEU A O 1
ATOM 653 N N . THR A 1 82 ? -6.479 10.865 6.749 1.00 82.44 82 THR A N 1
ATOM 654 C CA . THR A 1 82 ? -7.105 9.858 5.878 1.00 82.44 82 THR A CA 1
ATOM 655 C C . THR A 1 82 ? -7.073 10.322 4.426 1.00 82.44 82 THR A C 1
ATOM 657 O O . THR A 1 82 ? -6.694 9.558 3.539 1.00 82.44 82 THR A O 1
ATOM 660 N N . PHE A 1 83 ? -7.390 11.596 4.184 1.00 83.81 83 PHE A N 1
ATOM 661 C CA . PHE A 1 83 ? -7.302 12.203 2.861 1.00 83.81 83 PHE A CA 1
ATOM 662 C C . PHE A 1 83 ? -5.875 12.160 2.301 1.00 83.81 83 PHE A C 1
ATOM 664 O O . PHE A 1 83 ? -5.691 11.760 1.155 1.00 83.81 83 PHE A O 1
ATOM 671 N N . ALA A 1 84 ? -4.860 12.489 3.107 1.00 86.44 84 ALA A N 1
ATOM 672 C CA . ALA A 1 84 ? -3.462 12.436 2.684 1.00 86.44 84 ALA A CA 1
ATOM 673 C C . ALA A 1 84 ? -3.018 11.013 2.296 1.00 86.44 84 ALA A C 1
ATOM 675 O O . ALA A 1 84 ? -2.346 10.833 1.279 1.00 86.44 84 ALA A O 1
ATOM 676 N N . VAL A 1 85 ? -3.428 9.991 3.057 1.00 83.62 85 VAL A N 1
ATOM 677 C CA . VAL A 1 85 ? -3.116 8.586 2.737 1.00 83.62 85 VAL A CA 1
ATOM 678 C C . VAL A 1 85 ? -3.835 8.133 1.464 1.00 83.62 85 VAL A C 1
ATOM 680 O O . VAL A 1 85 ? -3.218 7.498 0.607 1.00 83.62 85 VAL A O 1
ATOM 683 N N . LEU A 1 86 ? -5.114 8.487 1.298 1.00 83.88 86 LEU A N 1
ATOM 684 C CA . LEU A 1 86 ? -5.864 8.197 0.072 1.00 83.88 86 LEU A CA 1
ATOM 685 C C . LEU A 1 86 ? -5.248 8.893 -1.147 1.00 83.88 86 LEU A C 1
ATOM 687 O O . LEU A 1 86 ? -5.143 8.281 -2.210 1.00 83.88 86 LEU A O 1
ATOM 691 N N . LEU A 1 87 ? -4.792 10.137 -0.988 1.00 87.81 87 LEU A N 1
ATOM 692 C CA . LEU A 1 87 ? -4.114 10.891 -2.038 1.00 87.81 87 LEU A CA 1
ATOM 693 C C . LEU A 1 87 ? -2.795 10.222 -2.439 1.00 87.81 87 LEU A C 1
ATOM 695 O O . LEU A 1 87 ? -2.563 9.997 -3.626 1.00 87.81 87 LEU A O 1
ATOM 699 N N . LEU A 1 88 ? -1.957 9.852 -1.467 1.00 86.25 88 LEU A N 1
ATOM 700 C CA . LEU A 1 88 ? -0.702 9.139 -1.724 1.00 86.25 88 LEU A CA 1
ATOM 701 C C . LEU A 1 88 ? -0.952 7.821 -2.467 1.00 86.25 88 LEU A C 1
ATOM 703 O O . LEU A 1 88 ? -0.273 7.501 -3.444 1.00 86.25 88 LEU A O 1
ATOM 707 N N . ASN A 1 89 ? -1.958 7.075 -2.024 1.00 85.12 89 ASN A N 1
ATOM 708 C CA . ASN A 1 89 ? -2.355 5.834 -2.660 1.00 85.12 89 ASN A CA 1
ATOM 709 C C . ASN A 1 89 ? -2.811 6.049 -4.116 1.00 85.12 89 ASN A C 1
ATOM 711 O O . ASN A 1 89 ? -2.369 5.344 -5.025 1.00 85.12 89 ASN A O 1
ATOM 715 N N . PHE A 1 90 ? -3.635 7.070 -4.358 1.00 86.44 90 PHE A N 1
ATOM 716 C CA . PHE A 1 90 ? -4.068 7.432 -5.703 1.00 86.44 90 PHE A CA 1
ATOM 717 C C . PHE A 1 90 ? -2.885 7.801 -6.609 1.00 86.44 90 PHE A C 1
ATOM 719 O O . PHE A 1 90 ? -2.826 7.345 -7.752 1.00 86.44 90 PHE A O 1
ATOM 726 N N . VAL A 1 91 ? -1.908 8.558 -6.098 1.00 89.06 91 VAL A N 1
ATOM 727 C CA . VAL A 1 91 ? -0.680 8.905 -6.835 1.00 89.06 91 VAL A CA 1
ATOM 728 C C . VAL A 1 91 ? 0.082 7.647 -7.259 1.00 89.06 91 VAL A C 1
ATOM 730 O O . VAL A 1 91 ? 0.503 7.546 -8.412 1.00 89.06 91 VAL A O 1
ATOM 733 N N . ILE A 1 92 ? 0.213 6.657 -6.375 1.00 85.88 92 ILE A N 1
ATOM 734 C CA . ILE A 1 92 ? 0.936 5.412 -6.674 1.00 85.88 92 ILE A CA 1
ATOM 735 C C . ILE A 1 92 ? 0.179 4.540 -7.669 1.00 85.88 92 ILE A C 1
ATOM 737 O O . ILE A 1 92 ? 0.783 4.042 -8.622 1.00 85.88 92 ILE A O 1
ATOM 741 N N . LEU A 1 93 ? -1.137 4.394 -7.506 1.0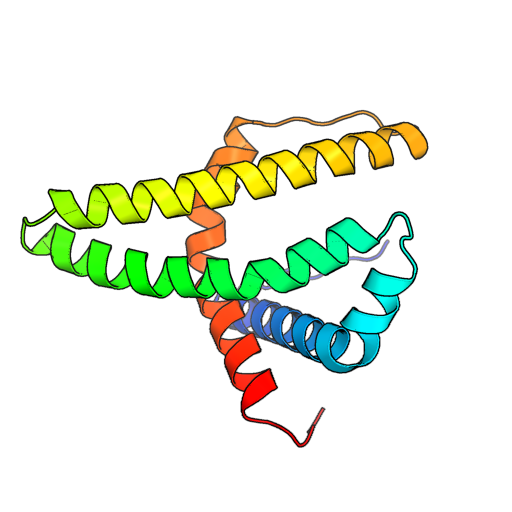0 86.25 93 LEU A N 1
ATOM 742 C CA . LEU A 1 93 ? -1.973 3.681 -8.473 1.00 86.25 93 LEU A CA 1
ATOM 743 C C . LEU A 1 93 ? -1.920 4.349 -9.848 1.00 86.25 93 LEU A C 1
ATOM 745 O O . LEU A 1 93 ? -1.818 3.664 -10.866 1.00 86.25 93 LEU A O 1
ATOM 749 N N . ARG A 1 94 ? -1.921 5.685 -9.890 1.00 86.81 94 ARG A N 1
ATOM 750 C CA . ARG A 1 94 ? -1.809 6.440 -11.137 1.00 86.81 94 ARG A CA 1
ATOM 751 C C . ARG A 1 94 ? -0.436 6.283 -11.784 1.00 86.81 94 ARG A C 1
ATOM 753 O O . ARG A 1 94 ? -0.368 6.095 -12.998 1.00 86.81 94 ARG A O 1
ATOM 760 N N . PHE A 1 95 ? 0.634 6.319 -10.993 1.00 88.44 95 PHE A N 1
ATOM 761 C CA . PHE A 1 95 ? 1.996 6.056 -11.458 1.00 88.44 95 PHE A CA 1
ATOM 762 C C . PHE A 1 95 ? 2.131 4.640 -12.035 1.00 88.44 95 PHE A C 1
ATOM 764 O O . PHE A 1 95 ? 2.691 4.462 -13.118 1.00 88.44 95 PHE A O 1
ATOM 771 N N . MET A 1 96 ? 1.560 3.643 -11.356 1.00 85.69 96 MET A N 1
ATOM 772 C CA . MET A 1 96 ? 1.527 2.261 -11.833 1.00 85.69 96 MET A CA 1
ATOM 773 C C . MET A 1 96 ? 0.732 2.117 -13.130 1.00 85.69 96 MET A C 1
ATOM 775 O O . MET A 1 96 ? 1.229 1.500 -14.069 1.00 85.69 96 MET A O 1
ATOM 779 N N . ALA A 1 97 ? -0.448 2.734 -13.225 1.00 85.19 97 ALA A N 1
ATOM 780 C CA . ALA A 1 97 ? -1.244 2.733 -14.451 1.00 85.19 97 ALA A CA 1
ATOM 781 C C . ALA A 1 97 ? -0.472 3.355 -15.629 1.00 85.19 97 ALA A C 1
ATOM 783 O O . ALA A 1 97 ? -0.464 2.801 -16.724 1.00 85.19 97 ALA A O 1
ATOM 784 N N . TRP A 1 98 ? 0.250 4.454 -15.388 1.00 85.69 98 TRP A N 1
ATOM 785 C CA . TRP A 1 98 ? 1.095 5.082 -16.407 1.00 85.69 98 TRP A CA 1
ATOM 786 C C . TRP A 1 98 ? 2.248 4.178 -16.866 1.00 85.69 98 TRP A C 1
ATOM 788 O O . TRP A 1 98 ? 2.532 4.088 -18.059 1.00 85.69 98 TRP A O 1
ATOM 798 N N . LYS A 1 99 ? 2.905 3.465 -15.943 1.00 85.06 99 LYS A N 1
ATOM 799 C CA . LYS A 1 99 ? 3.936 2.479 -16.309 1.00 85.06 99 LYS A CA 1
ATOM 800 C C . LYS A 1 99 ? 3.358 1.279 -17.053 1.00 85.06 99 LYS A C 1
ATOM 802 O O . LYS A 1 99 ? 4.009 0.774 -17.964 1.00 85.06 99 LYS A O 1
ATOM 807 N N . GLN A 1 100 ? 2.154 0.843 -16.693 1.00 82.75 100 GLN A N 1
ATOM 808 C CA . GLN A 1 100 ? 1.453 -0.216 -17.409 1.00 82.75 100 GLN A CA 1
ATOM 809 C C . GLN A 1 100 ? 1.127 0.204 -18.838 1.00 82.75 100 GLN A C 1
ATOM 811 O O . GLN A 1 100 ? 1.313 -0.619 -19.727 1.00 82.75 100 GLN A O 1
ATOM 816 N N . ASP A 1 101 ? 0.727 1.456 -19.087 1.00 83.94 101 ASP A N 1
ATOM 817 C CA . ASP A 1 101 ? 0.445 1.943 -20.448 1.00 83.94 101 ASP A CA 1
ATOM 818 C C . ASP A 1 101 ? 1.620 1.663 -21.407 1.00 83.94 101 ASP A C 1
ATOM 820 O O . ASP A 1 101 ? 1.411 1.159 -22.507 1.00 83.94 101 ASP A O 1
ATOM 824 N N . ALA A 1 102 ? 2.861 1.878 -20.955 1.00 83.12 102 ALA A N 1
ATOM 825 C CA . ALA A 1 102 ? 4.056 1.571 -21.745 1.00 83.12 102 ALA A CA 1
ATOM 826 C C . ALA A 1 102 ? 4.228 0.065 -22.031 1.00 83.12 102 ALA A C 1
ATOM 828 O O . ALA A 1 102 ? 4.786 -0.318 -23.057 1.00 83.12 102 ALA A O 1
ATOM 829 N N . VAL A 1 103 ? 3.759 -0.808 -21.135 1.00 82.94 103 VAL A N 1
ATOM 830 C CA . VAL A 1 103 ? 3.762 -2.266 -21.343 1.00 82.94 103 VAL A CA 1
ATOM 831 C C . VAL A 1 103 ? 2.690 -2.672 -22.354 1.00 82.94 103 VAL A C 1
ATOM 833 O O . VAL A 1 103 ? 2.973 -3.493 -23.222 1.00 82.94 103 VAL A O 1
ATOM 836 N N . TRP A 1 104 ? 1.492 -2.086 -22.272 1.00 83.50 104 TRP A N 1
ATOM 837 C CA . TRP A 1 104 ? 0.407 -2.322 -23.233 1.00 83.50 104 TRP A CA 1
ATOM 838 C C . TRP A 1 104 ? 0.809 -1.894 -24.647 1.00 83.50 104 TRP A C 1
ATOM 840 O O . TRP A 1 104 ? 0.607 -2.661 -25.589 1.00 83.50 104 TRP A O 1
ATOM 850 N N . ASP A 1 105 ? 1.461 -0.734 -24.774 1.00 84.44 105 ASP A N 1
ATOM 851 C CA . ASP A 1 105 ? 1.980 -0.227 -26.048 1.00 84.44 105 ASP A CA 1
ATOM 852 C C . ASP A 1 105 ? 3.026 -1.176 -26.653 1.00 84.44 105 ASP A C 1
ATOM 854 O O . ASP A 1 105 ? 2.926 -1.547 -27.821 1.00 84.44 105 ASP A O 1
ATOM 858 N N . ASN A 1 106 ? 3.987 -1.643 -25.847 1.00 84.12 106 ASN A N 1
ATOM 859 C CA . ASN A 1 106 ? 5.000 -2.606 -26.293 1.00 84.12 106 ASN A CA 1
ATOM 860 C C . ASN A 1 106 ? 4.411 -3.983 -26.643 1.00 84.12 106 ASN A C 1
ATOM 862 O O . ASN A 1 106 ? 4.992 -4.713 -27.443 1.00 84.12 106 ASN A O 1
ATOM 866 N N . ALA A 1 107 ? 3.278 -4.352 -26.041 1.00 84.88 107 ALA A N 1
ATOM 867 C CA . ALA A 1 107 ? 2.571 -5.598 -26.321 1.00 84.88 107 ALA A CA 1
ATOM 868 C C . ALA A 1 107 ? 1.610 -5.498 -27.523 1.00 84.88 107 ALA A C 1
ATOM 870 O O . ALA A 1 107 ? 1.016 -6.508 -27.899 1.00 84.88 107 ALA A O 1
ATOM 871 N N . GLY A 1 108 ? 1.434 -4.307 -28.114 1.00 86.69 108 GLY A N 1
ATOM 872 C CA . GLY A 1 108 ? 0.506 -4.077 -29.227 1.00 86.69 108 GLY A CA 1
ATOM 873 C C . GLY A 1 108 ? -0.970 -4.234 -28.846 1.00 86.69 108 GLY A C 1
ATOM 874 O O . GLY A 1 108 ? -1.801 -4.526 -29.705 1.00 86.69 108 GLY A O 1
ATOM 875 N N . LEU A 1 109 ? -1.305 -4.085 -27.561 1.00 86.06 109 LEU A N 1
ATOM 876 C CA . LEU A 1 109 ? -2.657 -4.285 -27.044 1.00 86.06 109 LEU A CA 1
ATOM 877 C C . LEU A 1 109 ? -3.392 -2.943 -26.868 1.00 86.06 109 LEU A C 1
ATOM 879 O O . LEU A 1 109 ? -2.776 -1.947 -26.482 1.00 86.06 109 LEU A O 1
ATOM 883 N N . PRO A 1 110 ? -4.719 -2.891 -27.099 1.00 80.69 110 PRO A N 1
ATOM 884 C CA . PRO A 1 110 ? -5.493 -1.668 -26.926 1.00 80.69 110 PRO A CA 1
ATOM 885 C C . PRO A 1 110 ? -5.527 -1.239 -25.454 1.00 80.69 110 PRO A C 1
ATOM 887 O O . PRO A 1 110 ? -5.722 -2.054 -24.550 1.00 80.69 110 PRO A O 1
ATOM 890 N N . ARG A 1 111 ? -5.378 0.067 -25.209 1.00 78.62 111 ARG A N 1
ATOM 891 C CA . ARG A 1 111 ? -5.454 0.635 -23.858 1.00 78.62 111 ARG A CA 1
ATOM 892 C C . ARG A 1 111 ? -6.907 0.679 -23.394 1.00 78.62 111 ARG A C 1
ATOM 894 O O . ARG A 1 111 ? -7.725 1.378 -23.987 1.00 78.62 111 ARG A O 1
ATOM 901 N N . TYR A 1 112 ? -7.212 0.005 -22.291 1.00 71.50 112 TYR A N 1
ATOM 902 C CA . TYR A 1 112 ? -8.481 0.161 -21.583 1.00 71.50 112 TYR A CA 1
ATOM 903 C C . TYR A 1 112 ? -8.280 1.075 -20.371 1.00 71.50 112 TYR A C 1
ATOM 905 O O . TYR A 1 112 ? -7.439 0.798 -19.515 1.00 71.50 112 TYR A O 1
ATOM 913 N N . ARG A 1 113 ? -9.032 2.178 -20.294 1.00 76.06 113 ARG A N 1
ATOM 914 C CA . ARG A 1 113 ? -8.976 3.120 -19.168 1.00 76.06 113 ARG A CA 1
ATOM 915 C C . ARG A 1 113 ? -10.365 3.333 -18.592 1.00 76.06 113 ARG A C 1
ATOM 917 O O . ARG A 1 113 ? -11.236 3.866 -19.265 1.00 76.06 113 ARG A O 1
ATOM 924 N N . ASP A 1 114 ? -10.512 2.985 -17.320 1.00 84.81 114 ASP A N 1
ATOM 925 C CA . ASP A 1 114 ? -11.688 3.293 -16.515 1.00 84.81 114 ASP A CA 1
ATOM 926 C C . ASP A 1 114 ? -11.249 4.085 -15.268 1.00 84.81 114 ASP A C 1
ATOM 928 O O . ASP A 1 114 ? -10.828 3.493 -14.269 1.00 84.81 114 ASP A O 1
ATOM 932 N N . PRO A 1 115 ? -11.258 5.431 -15.324 1.00 81.50 115 PRO A N 1
ATOM 933 C CA . PRO A 1 115 ? -10.816 6.261 -14.205 1.00 81.50 115 PRO A CA 1
ATOM 934 C C . PRO A 1 115 ? -11.762 6.167 -13.001 1.00 81.50 115 PRO A C 1
ATOM 936 O O . PRO A 1 115 ? -11.308 6.294 -11.864 1.00 81.50 115 PRO A O 1
ATOM 939 N N . VAL A 1 116 ? -13.053 5.911 -13.236 1.00 85.25 116 VAL A N 1
ATOM 940 C CA . VAL A 1 116 ? -14.048 5.730 -12.171 1.00 85.25 116 VAL A CA 1
ATOM 941 C C . VAL A 1 116 ? -13.815 4.391 -11.486 1.00 85.25 116 VAL A C 1
ATOM 943 O O . VAL A 1 116 ? -13.704 4.341 -10.260 1.00 85.25 116 VAL A O 1
ATOM 946 N N . GLY A 1 117 ? -13.639 3.325 -12.267 1.00 85.31 117 GLY A N 1
ATOM 947 C CA . GLY A 1 117 ? -13.247 2.016 -11.755 1.00 85.31 117 GLY A CA 1
ATOM 948 C C . GLY A 1 117 ? -11.940 2.070 -10.967 1.00 85.31 117 GLY A C 1
ATOM 949 O O . GLY A 1 117 ? -11.859 1.488 -9.887 1.00 85.31 117 GLY A O 1
ATOM 950 N N . LEU A 1 118 ? -10.944 2.833 -11.436 1.00 83.75 118 LEU A N 1
ATOM 951 C CA . LEU A 1 118 ? -9.685 3.039 -10.713 1.00 83.75 118 LEU A CA 1
ATOM 952 C C . LEU A 1 118 ? -9.894 3.748 -9.368 1.00 83.75 118 LEU A C 1
ATOM 954 O O . LEU A 1 118 ? -9.288 3.353 -8.374 1.00 83.75 118 LEU A O 1
ATOM 958 N N . PHE A 1 119 ? -10.746 4.773 -9.318 1.00 84.12 119 PHE A N 1
ATOM 959 C CA . PHE A 1 119 ? -11.061 5.478 -8.075 1.00 84.12 119 PHE A CA 1
ATOM 960 C C . PHE A 1 119 ? -11.797 4.574 -7.076 1.00 84.12 119 PHE A C 1
ATOM 962 O O . PHE A 1 119 ? -11.391 4.469 -5.917 1.00 84.12 119 PHE A O 1
ATOM 969 N N . ILE A 1 120 ? -12.834 3.863 -7.530 1.00 84.88 120 ILE A N 1
ATOM 970 C CA . ILE A 1 120 ? -13.580 2.905 -6.699 1.00 84.88 120 ILE A CA 1
ATOM 971 C C . ILE A 1 120 ? -12.642 1.806 -6.186 1.00 84.88 120 ILE A C 1
ATOM 973 O O . ILE A 1 120 ? -12.679 1.445 -5.009 1.00 84.88 120 ILE A O 1
ATOM 977 N N . TYR A 1 121 ? -11.748 1.312 -7.042 1.00 83.31 121 TYR A N 1
ATOM 978 C CA . TYR A 1 121 ? -10.712 0.358 -6.662 1.00 83.31 121 TYR A CA 1
ATOM 979 C C . TYR A 1 121 ? -9.786 0.930 -5.575 1.00 83.31 121 TYR A C 1
ATOM 981 O O . TYR A 1 121 ? -9.589 0.290 -4.542 1.00 83.31 121 TYR A O 1
ATOM 989 N N . ALA A 1 122 ? -9.279 2.152 -5.754 1.00 81.38 122 ALA A N 1
ATOM 990 C CA . ALA A 1 122 ? -8.360 2.799 -4.816 1.00 81.38 122 ALA A CA 1
ATOM 991 C C . ALA A 1 122 ? -8.942 2.979 -3.403 1.00 81.38 122 ALA A C 1
ATOM 993 O O . ALA A 1 122 ? -8.203 2.952 -2.421 1.00 81.38 122 ALA A O 1
ATOM 994 N N . VAL A 1 123 ? -10.257 3.174 -3.288 1.00 78.38 123 VAL A N 1
ATOM 995 C CA . VAL A 1 123 ? -10.918 3.404 -1.995 1.00 78.38 123 VAL A CA 1
ATOM 996 C C . VAL A 1 123 ? -11.458 2.099 -1.412 1.00 78.38 123 VAL A C 1
ATOM 998 O O . VAL A 1 123 ? -11.100 1.708 -0.300 1.00 78.38 123 VAL A O 1
ATOM 1001 N N . SER A 1 124 ? -12.318 1.398 -2.153 1.00 80.12 124 SER A N 1
ATOM 1002 C CA . SER A 1 124 ? -13.081 0.264 -1.622 1.00 80.12 124 SER A CA 1
ATOM 1003 C C . SER A 1 124 ? -12.262 -1.020 -1.565 1.00 80.12 124 SER A C 1
ATOM 1005 O O . SER A 1 124 ? -12.315 -1.754 -0.578 1.00 80.12 124 SER A O 1
ATOM 1007 N N . PHE A 1 125 ? -11.486 -1.309 -2.611 1.00 79.25 125 PHE A N 1
ATOM 1008 C CA . PHE A 1 125 ? -10.717 -2.551 -2.671 1.00 79.25 125 PHE A CA 1
ATOM 1009 C C . PHE A 1 125 ? -9.534 -2.520 -1.701 1.00 79.25 125 PHE A C 1
ATOM 1011 O O . PHE A 1 125 ? -9.224 -3.522 -1.051 1.00 79.25 125 PHE A O 1
ATOM 1018 N N . GLN A 1 126 ? -8.917 -1.352 -1.538 1.00 79.50 126 GLN A N 1
ATOM 1019 C CA . GLN A 1 126 ? -7.784 -1.168 -0.637 1.00 79.50 126 GLN A CA 1
ATOM 1020 C C . GLN A 1 126 ? -8.158 -1.375 0.830 1.00 79.50 126 GLN A C 1
ATOM 1022 O O . GLN A 1 126 ? -7.413 -2.025 1.560 1.00 79.50 126 GLN A O 1
ATOM 1027 N N . ALA A 1 127 ? -9.346 -0.917 1.238 1.00 79.62 127 ALA A N 1
ATOM 1028 C CA . ALA A 1 127 ? -9.864 -1.134 2.588 1.00 79.62 127 ALA A CA 1
ATOM 1029 C C . ALA A 1 127 ? -9.996 -2.629 2.946 1.00 79.62 127 ALA A C 1
ATOM 1031 O O . ALA A 1 127 ? -9.827 -3.008 4.104 1.00 79.62 127 ALA A O 1
ATOM 1032 N N . LEU A 1 128 ? -10.255 -3.494 1.956 1.00 83.56 128 LEU A N 1
ATOM 1033 C CA . LEU A 1 128 ? -10.340 -4.947 2.144 1.00 83.56 128 LEU A CA 1
ATOM 1034 C C . LEU A 1 128 ? -8.974 -5.638 2.059 1.00 83.56 128 LEU A C 1
ATOM 1036 O O . LEU A 1 128 ? -8.719 -6.606 2.779 1.00 83.56 128 LEU A O 1
ATOM 1040 N N . VAL A 1 129 ? -8.092 -5.169 1.173 1.00 84.81 129 VAL A N 1
ATOM 1041 C CA . VAL A 1 129 ? -6.784 -5.795 0.934 1.00 84.81 129 VAL A CA 1
ATOM 1042 C C . VAL A 1 129 ? -5.757 -5.423 1.996 1.00 84.81 129 VAL A C 1
ATOM 1044 O O . VAL A 1 129 ? -5.075 -6.324 2.479 1.00 84.81 129 VAL A O 1
ATOM 1047 N N . ALA A 1 130 ? -5.682 -4.159 2.414 1.00 85.06 130 ALA A N 1
ATOM 1048 C CA . ALA A 1 130 ? -4.722 -3.690 3.415 1.00 85.06 130 ALA A CA 1
ATOM 1049 C C . ALA A 1 130 ? -4.695 -4.537 4.708 1.00 85.06 130 ALA A C 1
ATOM 1051 O O . ALA A 1 130 ? -3.605 -4.958 5.108 1.00 85.06 130 ALA A O 1
ATOM 1052 N N . PRO A 1 131 ? -5.834 -4.901 5.344 1.00 85.50 131 PRO A N 1
ATOM 1053 C CA . PRO A 1 131 ? -5.793 -5.745 6.539 1.00 85.50 131 PRO A CA 1
ATOM 1054 C C . PRO A 1 131 ? -5.306 -7.171 6.233 1.00 85.50 131 PRO A C 1
ATOM 1056 O O . PRO A 1 131 ? -4.576 -7.763 7.030 1.00 85.50 131 PRO A O 1
ATOM 1059 N N . ALA A 1 132 ? -5.659 -7.733 5.072 1.00 86.75 132 ALA A N 1
ATOM 1060 C CA . ALA A 1 132 ? -5.175 -9.050 4.654 1.00 86.75 132 ALA A CA 1
ATOM 1061 C C . ALA A 1 132 ? -3.661 -9.045 4.374 1.00 86.75 132 ALA A C 1
ATOM 1063 O O . ALA A 1 132 ? -2.957 -9.987 4.756 1.00 86.75 132 ALA A O 1
ATOM 1064 N N . SER A 1 133 ? -3.162 -7.983 3.737 1.00 87.25 133 SER A N 1
ATOM 1065 C CA . SER A 1 133 ? -1.743 -7.772 3.452 1.00 87.25 133 SER A CA 1
ATOM 1066 C C . SER A 1 133 ? -0.933 -7.607 4.732 1.00 87.25 133 SER A C 1
ATOM 1068 O O . SER A 1 133 ? 0.075 -8.294 4.896 1.00 87.25 133 SER A O 1
ATOM 1070 N N . LEU A 1 134 ? -1.422 -6.810 5.691 1.00 86.75 134 LEU A N 1
ATOM 1071 C CA . LEU A 1 134 ? -0.759 -6.589 6.978 1.00 86.75 134 LEU A CA 1
ATOM 1072 C C . LEU A 1 134 ? -0.575 -7.892 7.768 1.00 86.75 134 LEU A C 1
ATOM 1074 O O . LEU A 1 134 ? 0.502 -8.145 8.307 1.00 86.75 134 LEU A O 1
ATOM 1078 N N . ILE A 1 135 ? -1.585 -8.770 7.766 1.00 86.25 135 ILE A N 1
ATOM 1079 C CA . ILE A 1 135 ? -1.472 -10.120 8.344 1.00 86.25 135 ILE A CA 1
ATOM 1080 C C . ILE A 1 135 ? -0.361 -10.920 7.643 1.00 86.25 135 ILE A C 1
ATOM 1082 O O . ILE A 1 135 ? 0.402 -11.628 8.301 1.00 86.25 135 ILE A O 1
ATOM 1086 N N . GLY A 1 136 ? -0.256 -10.816 6.315 1.00 84.19 136 GLY A N 1
ATOM 1087 C CA . GLY A 1 136 ? 0.809 -11.446 5.531 1.00 84.19 136 GLY A CA 1
ATOM 1088 C C . GLY A 1 136 ? 2.206 -10.923 5.876 1.00 84.19 136 GLY A C 1
ATOM 1089 O O . GLY A 1 136 ? 3.114 -11.729 6.088 1.00 84.19 136 GLY A O 1
ATOM 1090 N N . TYR A 1 137 ? 2.367 -9.602 6.000 1.00 87.12 137 TYR A N 1
ATOM 1091 C CA . TYR A 1 137 ? 3.625 -8.960 6.399 1.00 87.12 137 TYR A CA 1
ATOM 1092 C C . TYR A 1 137 ? 4.033 -9.362 7.817 1.00 87.12 137 TYR A C 1
ATOM 1094 O O . TYR A 1 137 ? 5.165 -9.793 8.041 1.00 87.12 137 TYR A O 1
ATOM 1102 N N . TRP A 1 138 ? 3.090 -9.326 8.762 1.00 84.94 138 TRP A N 1
ATOM 1103 C CA . TRP A 1 138 ? 3.322 -9.766 10.137 1.00 84.94 138 TRP A CA 1
ATOM 1104 C C . TRP A 1 138 ? 3.775 -11.226 10.193 1.00 84.94 138 TRP A C 1
ATOM 1106 O O . TRP A 1 138 ? 4.728 -11.571 10.894 1.00 84.94 138 TRP A O 1
ATOM 1116 N N .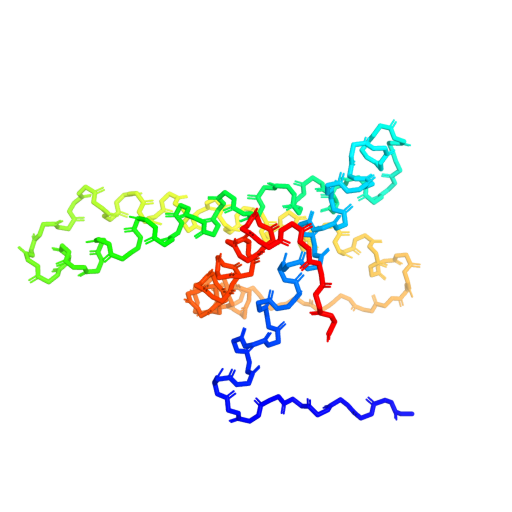 GLN A 1 139 ? 3.139 -12.099 9.409 1.00 83.62 139 GLN A N 1
ATOM 1117 C CA . GLN A 1 139 ? 3.531 -13.504 9.309 1.00 83.62 139 GLN A CA 1
ATOM 1118 C C . GLN A 1 139 ? 4.918 -13.689 8.684 1.00 83.62 139 GLN A C 1
ATOM 1120 O O . GLN A 1 139 ? 5.631 -14.596 9.104 1.00 83.62 139 GLN A O 1
ATOM 1125 N N . ALA A 1 140 ? 5.313 -12.852 7.719 1.00 83.88 140 ALA A N 1
ATOM 1126 C CA . ALA A 1 140 ? 6.651 -12.894 7.127 1.00 83.88 140 ALA A CA 1
ATOM 1127 C C . ALA A 1 140 ? 7.746 -12.516 8.142 1.00 83.88 140 ALA A C 1
ATOM 1129 O O . ALA A 1 140 ? 8.809 -13.131 8.149 1.00 83.88 140 ALA A O 1
ATOM 1130 N N . ILE A 1 141 ? 7.473 -11.543 9.017 1.00 80.75 141 ILE A N 1
ATOM 1131 C CA . ILE A 1 141 ? 8.418 -11.077 10.046 1.00 80.75 141 ILE A CA 1
ATOM 1132 C C . ILE A 1 141 ? 8.509 -12.076 11.211 1.00 80.75 141 ILE A C 1
ATOM 1134 O O . ILE A 1 141 ? 9.603 -12.384 11.685 1.00 80.75 141 ILE A O 1
ATOM 1138 N N . THR A 1 142 ? 7.367 -12.604 11.665 1.00 78.25 142 THR A N 1
ATOM 1139 C CA . THR A 1 142 ? 7.286 -13.470 12.857 1.00 78.25 142 THR A CA 1
ATOM 1140 C C . THR A 1 142 ? 7.650 -14.929 12.591 1.00 78.25 142 THR A C 1
ATOM 1142 O O . THR A 1 142 ? 8.240 -15.581 13.452 1.00 78.25 142 THR A O 1
ATOM 1145 N N . ARG A 1 143 ? 7.336 -15.478 11.411 1.00 65.06 143 ARG A N 1
ATOM 1146 C CA . ARG A 1 143 ? 7.641 -16.877 11.079 1.00 65.06 143 ARG A CA 1
ATOM 1147 C C . ARG A 1 143 ? 8.928 -16.965 10.266 1.00 65.06 143 ARG A C 1
ATOM 1149 O O . ARG A 1 143 ? 8.897 -17.204 9.066 1.00 65.06 143 ARG A O 1
ATOM 1156 N N . ARG A 1 144 ? 10.075 -16.862 10.948 1.00 55.28 144 ARG A N 1
ATOM 1157 C CA . ARG A 1 144 ? 11.414 -17.131 10.374 1.00 55.28 144 ARG A CA 1
ATOM 1158 C C . ARG A 1 144 ? 11.669 -18.605 9.996 1.00 55.28 144 ARG A C 1
ATOM 1160 O O . ARG A 1 144 ? 12.769 -18.935 9.567 1.00 55.28 144 ARG A O 1
ATOM 1167 N N . ARG A 1 145 ? 10.695 -19.509 10.155 1.00 51.91 145 ARG A N 1
ATOM 1168 C CA . ARG A 1 145 ? 10.833 -20.934 9.814 1.00 51.91 145 ARG A CA 1
ATOM 1169 C C . ARG A 1 145 ? 9.584 -21.414 9.080 1.00 51.91 145 ARG A C 1
ATOM 1171 O O . ARG A 1 145 ? 8.525 -21.600 9.677 1.00 51.91 145 ARG A O 1
ATOM 1178 N N . ASP A 1 146 ? 9.731 -21.540 7.768 1.00 49.81 146 ASP A N 1
ATOM 1179 C CA . ASP A 1 146 ? 8.698 -21.948 6.825 1.00 49.81 146 ASP A CA 1
ATOM 1180 C C . ASP A 1 146 ? 8.170 -23.357 7.160 1.00 49.81 146 ASP A C 1
ATOM 1182 O O . ASP A 1 146 ? 8.920 -24.331 7.190 1.00 49.81 146 ASP A O 1
ATOM 1186 N N . ARG A 1 147 ? 6.858 -23.482 7.382 1.00 40.41 147 ARG A N 1
ATOM 1187 C CA . ARG A 1 147 ? 6.122 -24.703 7.036 1.00 40.41 147 ARG A CA 1
ATOM 1188 C C . ARG A 1 147 ? 5.189 -24.317 5.899 1.00 40.41 147 ARG A C 1
ATOM 1190 O O . ARG A 1 147 ? 4.336 -23.445 6.088 1.00 40.41 147 ARG A O 1
ATOM 1197 N N . TRP A 1 148 ? 5.486 -24.885 4.737 1.00 41.22 148 TRP A N 1
ATOM 1198 C CA . TRP A 1 148 ? 4.744 -24.744 3.492 1.00 41.22 148 TRP A CA 1
ATOM 1199 C C . TRP A 1 148 ? 3.306 -25.237 3.655 1.00 41.22 148 TRP A C 1
ATOM 1201 O O . TRP A 1 148 ? 3.125 -26.286 4.313 1.00 41.22 148 TRP A O 1
#